Protein AF-A0A2D9REY6-F1 (afdb_monomer_lite)

pLDDT: mean 72.28, std 15.49, range [33.72, 91.75]

Secondary structure (DSSP, 8-state):
------------------------PPPHHHHHHHHHHHHT-HHHHHHHHHTT--PPPPHHHHHHHHHHHHHSHHHHHHHHHHHHHHHHHHHHHHHHHHHHHHHHHHHHHHHHHHHHHTT-HHHHHHHHHHHHHHTT--

Sequence (138 aa):
MEVHVKKFFLLGSISMLLCGAASATCSQQDATQMMQKILASPQYSDVVSQAGQVDGPTAERTAAKSGLRRFGGALGGIGADVMQNKDNNDMNRQAQESVTDVKRVTIRMNDAGSALGRSDYETACLLYRQVMTDLDIK

Radius of gyration: 28.96 Å; chains: 1; bounding box: 89×61×55 Å

Foldseek 3Di:
DDDDDDDDDDDDPDPPPPPDVPPPDFALVNLVVLLVLLVPDVLNVVLLVLLPDFDADDPVLVVQLVCLVVPVPPVSPVVSVVSVVVRVVSSVVSNVVSCVLSVLLVVLSVVLVVCSVVRVRVSNNVSSVVSCVSSVPD

Structure (mmCIF, N/CA/C/O backbone):
data_AF-A0A2D9REY6-F1
#
_entry.id   AF-A0A2D9REY6-F1
#
loop_
_atom_site.group_PDB
_atom_site.id
_atom_site.type_symbol
_atom_site.label_atom_id
_atom_site.label_alt_id
_atom_site.label_comp_id
_atom_site.label_asym_id
_atom_site.label_entity_id
_atom_site.label_seq_id
_atom_site.pdbx_PDB_ins_code
_atom_site.Cartn_x
_atom_site.Cartn_y
_atom_site.Cartn_z
_atom_site.occupancy
_atom_site.B_iso_or_equiv
_atom_site.auth_seq_id
_atom_site.auth_comp_id
_atom_site.auth_asym_id
_atom_site.auth_atom_id
_atom_site.pdbx_PDB_model_num
ATOM 1 N N . MET A 1 1 ? 53.107 46.826 -16.861 1.00 37.56 1 MET A N 1
ATOM 2 C CA . MET A 1 1 ? 52.518 46.823 -15.503 1.00 37.56 1 MET A CA 1
ATOM 3 C C . MET A 1 1 ? 51.223 47.605 -15.594 1.00 37.56 1 MET A C 1
ATOM 5 O O . MET A 1 1 ? 51.242 48.825 -15.520 1.00 37.56 1 MET A O 1
ATOM 9 N N . GLU A 1 2 ? 50.136 46.906 -15.911 1.00 33.72 2 GLU A N 1
ATOM 10 C CA . GLU A 1 2 ? 48.872 47.509 -16.337 1.00 33.72 2 GLU A CA 1
ATOM 11 C C . GLU A 1 2 ? 47.783 47.322 -15.275 1.00 33.72 2 GLU A C 1
ATOM 13 O O . GLU A 1 2 ? 47.375 46.216 -14.939 1.00 33.72 2 GLU A O 1
ATOM 18 N N . VAL A 1 3 ? 47.423 48.469 -14.704 1.00 38.91 3 VAL A N 1
ATOM 19 C CA . VAL A 1 3 ? 46.106 48.968 -14.288 1.00 38.91 3 VAL A CA 1
ATOM 20 C C . VAL A 1 3 ? 44.941 47.962 -14.233 1.00 38.91 3 VAL A C 1
ATOM 22 O O . VAL A 1 3 ? 44.477 47.435 -15.239 1.00 38.91 3 VAL A O 1
ATOM 25 N N . HIS A 1 4 ? 44.377 47.830 -13.027 1.00 39.72 4 HIS A N 1
ATOM 26 C CA . HIS A 1 4 ? 43.079 47.220 -12.731 1.00 39.72 4 HIS A CA 1
ATOM 27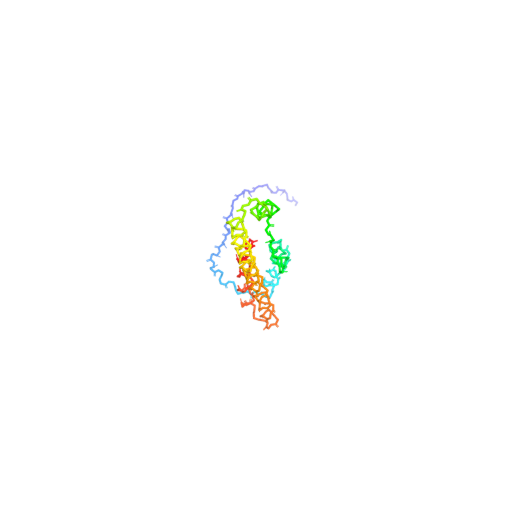 C C . HIS A 1 4 ? 41.942 47.790 -13.601 1.00 39.72 4 HIS A C 1
ATOM 29 O O . HIS A 1 4 ? 41.611 48.974 -13.507 1.00 39.72 4 HIS A O 1
ATOM 35 N N . VAL A 1 5 ? 41.276 46.925 -14.371 1.00 41.31 5 VAL A N 1
ATOM 36 C CA . VAL A 1 5 ? 40.050 47.254 -15.114 1.00 41.31 5 VAL A CA 1
ATOM 37 C C . VAL A 1 5 ? 38.817 47.083 -14.226 1.00 41.31 5 VAL A C 1
ATOM 39 O O . VAL A 1 5 ? 38.635 46.093 -13.519 1.00 41.31 5 VAL A O 1
ATOM 42 N N . LYS A 1 6 ? 37.963 48.103 -14.273 1.00 42.25 6 LYS A N 1
ATOM 43 C CA . LYS A 1 6 ? 36.772 48.329 -13.459 1.00 42.25 6 LYS A CA 1
ATOM 44 C C . LYS A 1 6 ? 35.519 48.104 -14.323 1.00 42.25 6 LYS A C 1
ATOM 46 O O . LYS A 1 6 ? 35.383 48.773 -15.335 1.00 42.25 6 LYS A O 1
ATOM 51 N N . LYS A 1 7 ? 34.604 47.249 -13.833 1.00 48.97 7 LYS A N 1
ATOM 52 C CA . LYS A 1 7 ? 33.133 47.186 -14.064 1.00 48.97 7 LYS A CA 1
ATOM 53 C C . LYS A 1 7 ? 32.581 47.011 -15.496 1.00 48.97 7 LYS A C 1
ATOM 55 O O . LYS A 1 7 ? 32.665 47.941 -16.275 1.00 48.97 7 LYS A O 1
ATOM 60 N N . PHE A 1 8 ? 31.794 45.948 -15.718 1.00 42.38 8 PHE A N 1
ATOM 61 C CA . PHE A 1 8 ? 30.574 45.915 -16.563 1.00 42.38 8 PHE A CA 1
ATOM 62 C C . PHE A 1 8 ? 29.703 44.727 -16.081 1.00 42.38 8 PHE A C 1
ATOM 64 O O . PHE A 1 8 ? 30.177 43.602 -16.058 1.00 42.38 8 PHE A O 1
ATOM 71 N N . PHE A 1 9 ? 28.642 44.975 -15.305 1.00 39.03 9 PHE A N 1
ATOM 72 C CA . PHE A 1 9 ? 27.220 45.075 -15.694 1.00 39.03 9 PHE A CA 1
ATOM 73 C C . PHE A 1 9 ? 26.492 43.721 -15.865 1.00 39.03 9 PHE A C 1
ATOM 75 O O . PHE A 1 9 ? 26.909 42.851 -16.617 1.00 39.03 9 PHE A O 1
ATOM 82 N N . LEU A 1 10 ? 25.404 43.590 -15.097 1.00 47.34 10 LEU A N 1
ATOM 83 C CA . LEU A 1 10 ? 24.437 42.490 -15.023 1.00 47.34 10 LEU A CA 1
ATOM 84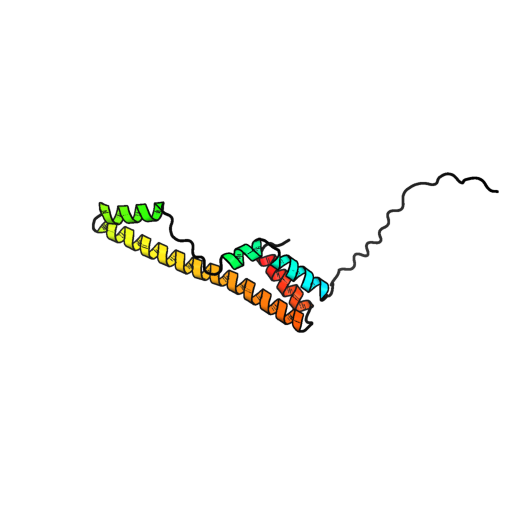 C C . LEU A 1 10 ? 23.666 42.249 -16.336 1.00 47.34 10 LEU A C 1
ATOM 86 O O . LEU A 1 10 ? 23.534 43.159 -17.147 1.00 47.34 10 LEU A O 1
ATOM 90 N N . LEU A 1 11 ? 23.009 41.080 -16.363 1.00 44.94 11 LEU A N 1
ATOM 91 C CA . LEU A 1 11 ? 21.887 40.620 -17.202 1.00 44.94 11 LEU A CA 1
ATOM 92 C C . LEU A 1 11 ? 22.246 39.783 -18.432 1.00 44.94 11 LEU A C 1
ATOM 94 O O . LEU A 1 11 ? 22.749 40.268 -19.437 1.00 44.94 11 LEU A O 1
ATOM 98 N N . GLY A 1 12 ? 21.860 38.509 -18.356 1.00 42.59 12 GLY A N 1
ATOM 99 C CA . GLY A 1 12 ? 21.878 37.587 -19.485 1.00 42.59 12 GLY A CA 1
ATOM 100 C C . GLY A 1 12 ? 21.282 36.223 -19.160 1.00 42.59 12 GLY A C 1
ATOM 101 O O . GLY A 1 12 ? 21.837 35.208 -19.561 1.00 42.59 12 GLY A O 1
ATOM 102 N N . SER A 1 13 ? 20.185 36.186 -18.397 1.00 54.12 13 SER A N 1
ATOM 103 C CA . SER A 1 13 ? 19.356 34.993 -18.220 1.00 54.12 13 SER A CA 1
ATOM 104 C C . SER A 1 13 ? 18.770 34.569 -19.563 1.00 54.12 13 SER A C 1
ATOM 106 O O . SER A 1 13 ? 17.723 35.069 -19.957 1.00 54.12 13 SER A O 1
ATOM 108 N N . ILE A 1 14 ? 19.418 33.640 -20.258 1.00 52.41 14 ILE A N 1
ATOM 109 C CA . ILE A 1 14 ? 18.762 32.814 -21.274 1.00 52.41 14 ILE A CA 1
ATOM 110 C C . ILE A 1 14 ? 19.221 31.379 -21.039 1.00 52.41 14 ILE A C 1
ATOM 112 O O . ILE A 1 14 ? 20.070 30.829 -21.736 1.00 52.41 14 ILE A O 1
ATOM 116 N N . SER A 1 15 ? 18.636 30.775 -20.003 1.00 44.97 15 SER A N 1
ATOM 117 C CA . SER A 1 15 ? 18.442 29.333 -19.965 1.00 44.97 15 SER A CA 1
ATOM 118 C C . SER A 1 15 ? 17.641 28.970 -21.209 1.00 44.97 15 SER A C 1
ATOM 120 O O . SER A 1 15 ? 16.425 29.156 -21.246 1.00 44.97 15 SER A O 1
ATOM 122 N N . MET A 1 16 ? 18.319 28.468 -22.238 1.00 45.41 16 MET A N 1
ATOM 123 C CA . MET A 1 16 ? 17.676 27.665 -23.270 1.00 45.41 16 MET A CA 1
ATOM 124 C C . MET A 1 16 ? 17.198 26.369 -22.605 1.00 45.41 16 MET A C 1
ATOM 126 O O . MET A 1 16 ? 17.834 25.324 -22.694 1.00 45.41 16 MET A O 1
ATOM 130 N N . LEU A 1 17 ? 16.072 26.456 -21.893 1.00 44.12 17 LEU A N 1
ATOM 131 C CA . LEU A 1 17 ? 15.202 25.323 -21.626 1.00 44.12 17 LEU A CA 1
ATOM 132 C C . LEU A 1 17 ? 14.648 24.902 -22.985 1.00 44.12 17 LEU A C 1
ATOM 134 O O . LEU A 1 17 ? 13.587 25.351 -23.417 1.00 44.12 17 LEU A O 1
ATOM 138 N N . LEU A 1 18 ? 15.412 24.060 -23.683 1.00 45.03 18 LEU A N 1
ATOM 139 C CA . LEU A 1 18 ? 14.836 23.175 -24.675 1.00 45.03 18 LEU A CA 1
ATOM 140 C C . LEU A 1 18 ? 13.776 22.359 -23.940 1.00 45.03 18 LEU A C 1
ATOM 142 O O . LEU A 1 18 ? 14.077 21.422 -23.203 1.00 45.03 18 LEU A O 1
ATOM 146 N N . CYS A 1 19 ? 12.527 22.770 -24.126 1.00 47.41 19 CYS A N 1
ATOM 147 C CA . CYS A 1 19 ? 11.336 22.012 -23.800 1.00 47.41 19 CYS A CA 1
ATOM 148 C C . CYS A 1 19 ? 11.270 20.829 -24.781 1.00 47.41 19 CYS A C 1
ATOM 150 O O . CYS A 1 19 ? 10.449 20.781 -25.691 1.00 47.41 19 CYS A O 1
ATOM 152 N N . GLY A 1 20 ? 12.223 19.906 -24.651 1.00 36.84 20 GLY A N 1
ATOM 153 C CA . GLY A 1 20 ? 12.084 18.563 -25.172 1.00 36.84 20 GLY A CA 1
ATOM 154 C C . GLY A 1 20 ? 11.105 17.860 -24.251 1.00 36.84 20 GLY A C 1
ATOM 155 O O . GLY A 1 20 ? 11.362 17.748 -23.054 1.00 36.84 20 GLY A O 1
ATOM 156 N N . ALA A 1 21 ? 9.967 17.435 -24.791 1.00 44.25 21 ALA A N 1
ATOM 157 C CA . ALA A 1 21 ? 9.105 16.483 -24.120 1.00 44.25 21 ALA A CA 1
ATOM 158 C C . ALA A 1 21 ? 9.972 15.276 -23.741 1.00 44.25 21 ALA A C 1
ATOM 160 O O . ALA A 1 21 ? 10.381 14.496 -24.599 1.00 44.25 21 ALA A O 1
ATOM 161 N N . ALA A 1 22 ? 10.331 15.186 -22.463 1.00 45.00 22 ALA A N 1
ATOM 162 C CA . ALA A 1 22 ? 11.101 14.087 -21.933 1.00 45.00 22 ALA A CA 1
ATOM 163 C C . ALA A 1 22 ? 10.193 12.856 -21.921 1.00 45.00 22 ALA A C 1
ATOM 165 O O . ALA A 1 22 ? 9.574 12.528 -20.912 1.00 45.00 22 ALA A O 1
ATOM 166 N N . SER A 1 23 ? 10.134 12.131 -23.034 1.00 48.41 23 SER A N 1
ATOM 167 C CA . SER A 1 23 ? 9.991 10.679 -22.975 1.00 48.41 23 SER A CA 1
ATOM 168 C C . SER A 1 23 ? 11.299 10.139 -22.393 1.00 48.41 23 SER A C 1
ATOM 170 O O . SER A 1 23 ? 12.153 9.625 -23.110 1.00 48.41 23 SER A O 1
ATOM 172 N N . ALA A 1 24 ? 11.505 10.411 -21.100 1.00 55.41 24 ALA A N 1
ATOM 173 C CA . ALA A 1 24 ? 12.658 9.974 -20.340 1.00 55.41 24 ALA A CA 1
ATOM 174 C C . ALA A 1 24 ? 12.565 8.458 -20.239 1.00 55.41 24 ALA A C 1
ATOM 176 O O . ALA A 1 24 ? 11.729 7.934 -19.501 1.00 55.41 24 ALA A O 1
ATOM 177 N N . THR A 1 25 ? 13.391 7.781 -21.031 1.00 74.44 25 THR A N 1
ATOM 178 C CA . THR A 1 25 ? 13.606 6.348 -20.901 1.00 74.44 25 THR A CA 1
ATOM 179 C C . THR A 1 25 ? 14.051 6.067 -19.476 1.00 74.44 25 THR A C 1
ATOM 181 O O . THR A 1 25 ? 15.033 6.664 -19.023 1.00 74.44 25 THR A O 1
ATOM 184 N N . CYS A 1 26 ? 13.327 5.221 -18.754 1.00 84.25 26 CYS A N 1
ATOM 185 C CA . CYS A 1 26 ? 13.627 4.986 -17.355 1.00 84.25 26 CYS A CA 1
ATOM 186 C C . CYS A 1 26 ? 14.924 4.192 -17.205 1.00 84.25 26 CYS A C 1
ATOM 188 O O . CYS A 1 26 ? 15.078 3.123 -17.794 1.00 84.25 26 CYS A O 1
ATOM 190 N N . SER A 1 27 ? 15.867 4.708 -16.418 1.00 88.25 27 SER A N 1
ATOM 191 C CA . SER A 1 27 ? 17.134 4.027 -16.158 1.00 88.25 27 SER A CA 1
ATOM 192 C C . SER A 1 27 ? 17.046 3.098 -14.942 1.00 88.25 27 SER A C 1
ATOM 194 O O . SER A 1 27 ? 16.149 3.203 -14.101 1.00 88.25 27 SER A O 1
ATOM 196 N N . GLN A 1 28 ? 18.035 2.210 -14.791 1.00 86.62 28 GLN A N 1
ATOM 197 C CA . GLN A 1 28 ? 18.193 1.392 -13.582 1.00 86.62 28 GLN A CA 1
ATOM 198 C C . GLN A 1 28 ? 18.262 2.249 -12.311 1.00 86.62 28 GLN A C 1
ATOM 200 O O . GLN A 1 28 ? 17.721 1.868 -11.268 1.00 86.62 28 GLN A O 1
ATOM 205 N N . GLN A 1 29 ? 18.936 3.399 -12.392 1.00 88.38 29 GLN A N 1
ATOM 206 C CA . GLN A 1 29 ? 19.084 4.310 -11.267 1.00 88.38 29 GLN A CA 1
ATOM 207 C C . GLN A 1 29 ? 17.733 4.913 -10.875 1.00 88.38 29 GLN A C 1
ATOM 209 O O . GLN A 1 29 ? 17.412 4.930 -9.689 1.00 88.38 29 GLN A O 1
ATOM 214 N N . ASP A 1 30 ? 16.915 5.315 -11.849 1.00 88.44 30 ASP A N 1
ATOM 215 C CA . ASP A 1 30 ? 15.578 5.865 -11.601 1.00 88.44 30 ASP A CA 1
ATOM 216 C C . ASP A 1 30 ? 14.665 4.833 -10.928 1.00 88.44 30 ASP A C 1
ATOM 218 O O . ASP A 1 30 ? 14.055 5.117 -9.897 1.00 88.44 30 ASP A O 1
ATOM 222 N N . ALA A 1 31 ? 14.630 3.602 -11.452 1.00 84.81 31 ALA A N 1
ATOM 223 C CA . ALA A 1 31 ? 13.847 2.510 -10.872 1.00 84.81 31 ALA A CA 1
ATOM 224 C C . ALA A 1 31 ? 14.285 2.193 -9.432 1.00 84.81 31 ALA A C 1
ATOM 226 O O . ALA A 1 31 ? 13.454 2.001 -8.544 1.00 84.81 31 ALA A O 1
ATOM 227 N N . THR A 1 32 ? 15.597 2.177 -9.183 1.00 86.44 32 THR A N 1
ATOM 228 C CA . THR A 1 32 ? 16.157 1.908 -7.851 1.00 86.44 32 THR A CA 1
ATOM 229 C C . THR A 1 32 ? 15.839 3.038 -6.873 1.00 86.44 32 THR A C 1
ATOM 231 O O . THR A 1 32 ? 15.502 2.771 -5.720 1.00 86.44 32 THR A O 1
ATOM 234 N N . GLN A 1 33 ? 15.895 4.295 -7.318 1.00 91.06 33 GLN A N 1
ATOM 235 C CA . GLN A 1 33 ? 15.516 5.443 -6.495 1.00 91.06 33 GLN A CA 1
ATOM 236 C C . GLN A 1 33 ? 14.025 5.422 -6.143 1.00 91.06 33 GLN A C 1
ATOM 238 O O . GLN A 1 33 ? 13.677 5.656 -4.986 1.00 91.06 33 GLN A O 1
ATOM 243 N N . MET A 1 34 ? 13.143 5.088 -7.093 1.00 88.81 34 MET A N 1
ATOM 244 C CA . MET A 1 34 ? 11.709 4.935 -6.815 1.00 88.81 34 MET A CA 1
ATOM 245 C C . MET A 1 34 ? 11.449 3.800 -5.820 1.00 88.81 34 MET A C 1
ATOM 247 O O . MET A 1 34 ? 10.712 3.996 -4.856 1.00 88.81 34 MET A O 1
ATOM 251 N N . MET A 1 35 ? 12.109 2.651 -5.990 1.00 87.19 35 MET A N 1
ATOM 252 C CA . MET A 1 35 ? 12.035 1.539 -5.039 1.00 87.19 35 MET A CA 1
ATOM 253 C C . MET A 1 35 ? 12.444 1.978 -3.628 1.00 87.19 35 MET A C 1
ATOM 255 O O . MET A 1 35 ? 11.700 1.760 -2.676 1.00 87.19 35 MET A O 1
ATOM 259 N N . GLN A 1 36 ? 13.603 2.628 -3.484 1.00 89.19 36 GLN A N 1
ATOM 260 C CA . GLN A 1 36 ? 14.085 3.111 -2.186 1.00 89.19 36 GLN A CA 1
ATOM 261 C C . GLN A 1 36 ? 13.123 4.121 -1.560 1.00 89.19 36 GLN A C 1
ATOM 263 O O . GLN A 1 36 ? 12.863 4.058 -0.361 1.00 89.19 36 GLN A O 1
ATOM 268 N N . LYS A 1 37 ? 12.555 5.016 -2.370 1.00 90.62 37 LYS A N 1
ATOM 269 C CA . LYS A 1 37 ? 11.574 6.004 -1.923 1.00 90.62 37 LYS A CA 1
ATOM 270 C C . LYS A 1 37 ? 10.292 5.354 -1.405 1.00 90.62 37 LYS A C 1
ATOM 272 O O . LYS A 1 37 ? 9.794 5.772 -0.366 1.00 90.62 37 LYS A O 1
ATOM 277 N N . ILE A 1 38 ? 9.790 4.319 -2.084 1.00 86.31 38 ILE A N 1
ATOM 278 C CA . ILE A 1 38 ? 8.626 3.550 -1.623 1.00 86.31 38 ILE A CA 1
ATOM 279 C C . ILE A 1 38 ? 8.947 2.849 -0.303 1.00 86.31 38 ILE A C 1
ATOM 281 O O . ILE A 1 38 ? 8.211 3.014 0.665 1.00 86.31 38 ILE A O 1
ATOM 285 N N . LEU A 1 39 ? 10.067 2.124 -0.234 1.00 87.25 39 LEU A N 1
ATOM 286 C CA . LEU A 1 39 ? 10.459 1.365 0.959 1.00 87.25 39 LEU A CA 1
ATOM 287 C C . LEU A 1 39 ? 10.721 2.255 2.182 1.00 87.25 39 LEU A C 1
ATOM 289 O O . LEU A 1 39 ? 10.487 1.823 3.306 1.00 87.25 39 LEU A O 1
ATOM 293 N N . ALA A 1 40 ? 11.196 3.484 1.973 1.00 88.94 40 ALA A N 1
ATOM 294 C CA . ALA A 1 40 ? 11.420 4.461 3.035 1.00 88.94 40 ALA A CA 1
ATOM 295 C C . ALA A 1 40 ? 10.157 5.256 3.420 1.00 88.94 40 ALA A C 1
ATOM 297 O O . ALA A 1 40 ? 10.210 6.065 4.348 1.00 88.94 40 ALA A O 1
ATOM 298 N N . SER A 1 41 ? 9.040 5.080 2.706 1.00 89.38 41 SER A N 1
ATOM 299 C CA . SER A 1 41 ? 7.827 5.862 2.939 1.00 89.38 41 SER A CA 1
ATOM 300 C C . SER A 1 41 ? 7.014 5.330 4.131 1.00 89.38 41 SER A C 1
ATOM 302 O O . SER A 1 41 ? 6.862 4.112 4.282 1.00 89.38 41 SER A O 1
ATOM 304 N N . PRO A 1 42 ? 6.439 6.217 4.966 1.00 85.81 42 PRO A N 1
ATOM 305 C CA . PRO A 1 42 ? 5.539 5.798 6.037 1.00 85.81 42 PRO A CA 1
ATOM 306 C C . PRO A 1 42 ? 4.281 5.112 5.488 1.00 85.81 42 PRO A C 1
ATOM 308 O O . PRO A 1 42 ? 3.833 4.133 6.066 1.00 85.81 42 PRO A O 1
ATOM 311 N N . GLN A 1 43 ? 3.778 5.531 4.322 1.00 86.75 43 GLN A N 1
ATOM 312 C CA . GLN A 1 43 ? 2.591 4.942 3.694 1.00 86.75 43 GLN A CA 1
ATOM 313 C C . GLN A 1 43 ? 2.796 3.466 3.336 1.00 86.75 43 GLN A C 1
ATOM 315 O O . GLN A 1 43 ? 1.910 2.640 3.548 1.00 86.75 43 GLN A O 1
ATOM 320 N N . TYR A 1 44 ? 3.979 3.111 2.826 1.00 83.12 44 TYR A N 1
ATOM 321 C CA . TYR A 1 44 ? 4.320 1.714 2.570 1.00 83.12 44 TYR A CA 1
ATOM 322 C C . TYR A 1 44 ? 4.411 0.908 3.872 1.00 83.12 44 TYR A C 1
ATOM 32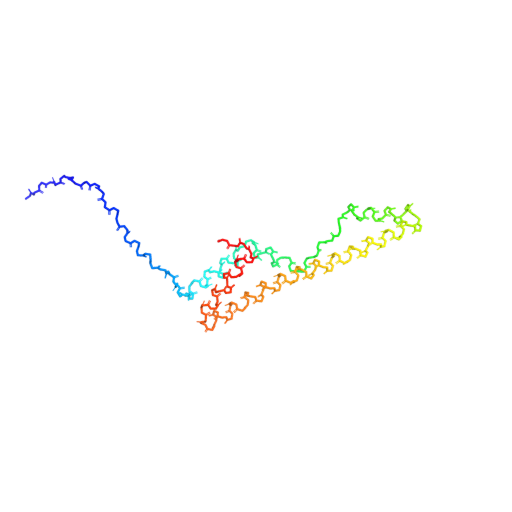4 O O . TYR A 1 44 ? 3.903 -0.212 3.936 1.00 83.12 44 TYR A O 1
ATOM 332 N N . SER A 1 45 ? 5.004 1.485 4.924 1.00 82.31 45 SER A N 1
ATOM 333 C CA . SER A 1 45 ? 5.056 0.862 6.252 1.00 82.31 45 SER A CA 1
ATOM 334 C C . SER A 1 45 ? 3.659 0.628 6.830 1.00 82.31 45 SER A C 1
ATOM 336 O O . SER A 1 45 ? 3.400 -0.450 7.357 1.00 82.31 45 SER A O 1
ATOM 338 N N . ASP A 1 46 ? 2.751 1.594 6.699 1.00 81.12 46 ASP A N 1
ATOM 339 C CA . ASP A 1 46 ? 1.382 1.496 7.203 1.00 81.12 46 ASP A CA 1
ATOM 340 C C . ASP A 1 46 ? 0.628 0.360 6.509 1.00 81.12 46 ASP A C 1
ATOM 342 O O . ASP A 1 46 ? 0.077 -0.508 7.185 1.00 81.12 46 ASP A O 1
ATOM 3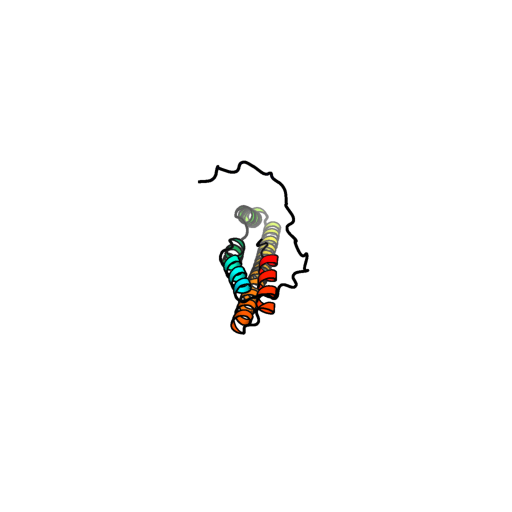46 N N . VAL A 1 47 ? 0.687 0.288 5.176 1.00 78.81 47 VAL A N 1
ATOM 347 C CA . VAL A 1 47 ? 0.044 -0.789 4.406 1.00 78.81 47 VAL A CA 1
ATOM 348 C C . VAL A 1 47 ? 0.625 -2.153 4.774 1.00 78.81 47 VAL A C 1
ATOM 350 O O . VAL A 1 47 ? -0.122 -3.082 5.069 1.00 78.81 47 VAL A O 1
ATOM 353 N N . VAL A 1 48 ? 1.950 -2.294 4.840 1.00 73.06 48 VAL A N 1
ATOM 354 C CA . VAL A 1 48 ? 2.568 -3.572 5.233 1.00 73.06 48 VAL A CA 1
ATOM 355 C C . VAL A 1 48 ? 2.251 -3.931 6.692 1.00 73.06 48 VAL A C 1
ATOM 357 O O . VAL A 1 48 ? 2.078 -5.107 6.998 1.00 73.06 48 VAL A O 1
ATOM 360 N N . SER A 1 49 ? 2.110 -2.952 7.591 1.00 70.44 49 SER A N 1
ATOM 361 C CA . SER A 1 49 ? 1.739 -3.191 8.996 1.00 70.44 49 SER A CA 1
ATOM 362 C C . SER A 1 49 ? 0.272 -3.595 9.183 1.00 70.44 49 SER A C 1
ATOM 364 O O . SER A 1 49 ? -0.054 -4.307 10.135 1.00 70.44 49 SER A O 1
ATOM 366 N N . GLN A 1 50 ? -0.601 -3.186 8.257 1.00 65.50 50 GLN A N 1
ATOM 367 C CA . GLN A 1 50 ? -2.009 -3.584 8.201 1.00 65.50 50 GLN A CA 1
ATOM 368 C C . GLN A 1 50 ? -2.199 -5.005 7.659 1.00 65.50 50 GLN A C 1
ATOM 370 O O . GLN A 1 50 ? -3.295 -5.558 7.778 1.00 65.50 50 GLN A O 1
ATOM 375 N N . ALA A 1 51 ? -1.147 -5.633 7.118 1.00 62.22 51 ALA A N 1
ATOM 376 C CA . ALA A 1 51 ? -1.173 -7.027 6.699 1.00 62.22 51 ALA A CA 1
ATOM 377 C C . ALA A 1 51 ? -1.570 -7.937 7.878 1.00 62.22 51 ALA A C 1
ATOM 379 O O . ALA A 1 51 ? -0.764 -8.252 8.751 1.00 62.22 51 ALA A O 1
ATOM 380 N N . GLY A 1 52 ? -2.835 -8.363 7.898 1.00 52.50 52 GLY A N 1
ATOM 381 C CA . GLY A 1 52 ? -3.388 -9.235 8.937 1.00 52.50 52 GLY A CA 1
ATOM 382 C C . GLY A 1 52 ? -3.999 -8.526 10.151 1.00 52.50 52 GLY A C 1
ATOM 383 O O . GLY A 1 52 ? -4.418 -9.220 11.076 1.00 52.50 52 GLY A O 1
ATOM 384 N N . GLN A 1 53 ? -4.100 -7.192 10.162 1.00 54.34 53 GLN A N 1
ATOM 385 C CA . GLN A 1 53 ? -4.834 -6.469 11.206 1.00 54.34 53 GLN A CA 1
ATOM 386 C C . GLN A 1 53 ? -6.287 -6.240 10.778 1.00 54.34 53 GLN A C 1
ATOM 388 O O . GLN A 1 53 ? -6.561 -5.659 9.730 1.00 54.34 53 GLN A O 1
ATOM 393 N N . VAL A 1 54 ? -7.217 -6.738 11.593 1.00 57.62 54 VAL A N 1
ATOM 394 C CA . VAL A 1 54 ? -8.656 -6.488 11.471 1.00 57.62 54 VAL A CA 1
ATOM 395 C C . VAL A 1 54 ? -9.060 -5.682 12.694 1.00 57.62 54 VAL A C 1
ATOM 397 O O . VAL A 1 54 ? -8.922 -6.172 13.818 1.00 57.62 54 VAL A O 1
ATOM 400 N N . ASP A 1 55 ? -9.544 -4.459 12.489 1.00 58.50 55 ASP A N 1
ATOM 401 C CA . ASP A 1 55 ? -10.038 -3.636 13.588 1.00 58.50 55 ASP A CA 1
ATOM 402 C C . ASP A 1 55 ? -11.321 -4.255 14.157 1.00 58.50 55 ASP A C 1
ATOM 404 O O . ASP A 1 55 ? -12.348 -4.394 13.487 1.00 58.50 55 ASP A O 1
ATOM 408 N N . GLY A 1 56 ? -11.249 -4.675 15.420 1.00 57.34 56 GLY A N 1
ATOM 409 C CA . GLY A 1 56 ? -12.390 -5.230 16.137 1.00 57.34 56 GLY A CA 1
ATOM 410 C C . GLY A 1 56 ? -13.440 -4.166 16.498 1.00 57.34 56 GLY A C 1
ATOM 411 O O . GLY A 1 56 ? -13.156 -2.967 16.512 1.00 57.34 56 GLY A O 1
ATOM 412 N N . PRO A 1 57 ? -14.674 -4.579 16.841 1.00 59.38 57 PRO A N 1
ATOM 413 C CA . PRO A 1 57 ? -15.712 -3.655 17.292 1.00 59.38 57 PRO A CA 1
ATOM 414 C C . PRO A 1 57 ? -15.307 -2.912 18.579 1.00 59.38 57 PRO A C 1
ATOM 416 O O . PRO A 1 57 ? -14.701 -3.487 19.483 1.00 59.38 57 PRO A O 1
ATOM 419 N N . THR A 1 58 ? -15.695 -1.635 18.692 1.00 74.19 58 THR A N 1
ATOM 420 C CA . THR A 1 58 ? -15.348 -0.776 19.840 1.00 74.19 58 THR A CA 1
ATOM 421 C C . THR A 1 58 ? -15.932 -1.283 21.168 1.00 74.19 58 THR A C 1
ATOM 423 O O . THR A 1 58 ? -16.943 -1.999 21.210 1.00 74.19 58 THR A O 1
ATOM 426 N N . ALA A 1 59 ? -15.323 -0.874 22.288 1.00 70.25 59 ALA A N 1
ATOM 427 C CA . ALA A 1 59 ? -15.776 -1.241 23.634 1.00 70.25 59 ALA A CA 1
ATOM 428 C C . ALA A 1 59 ? -17.224 -0.789 23.915 1.00 70.25 59 ALA A C 1
ATOM 430 O O . ALA A 1 59 ? -18.002 -1.531 24.513 1.00 70.25 59 ALA A O 1
ATOM 431 N N . GLU A 1 60 ? -17.620 0.384 23.418 1.00 71.88 60 GLU A N 1
ATOM 432 C CA . GLU A 1 60 ? -18.979 0.931 23.558 1.00 71.88 60 GLU A CA 1
ATOM 433 C C . GLU A 1 60 ? -20.016 0.099 22.792 1.00 71.88 60 GLU A C 1
ATOM 435 O O . GLU A 1 60 ? -21.075 -0.231 23.328 1.00 71.88 60 GLU A O 1
ATOM 440 N N . ARG A 1 61 ? -19.689 -0.326 21.563 1.00 74.00 61 ARG A N 1
ATOM 441 C CA . ARG A 1 61 ? -20.543 -1.212 20.752 1.00 74.00 61 ARG A CA 1
ATOM 442 C C . ARG A 1 61 ? -20.682 -2.593 21.398 1.00 74.00 61 ARG A C 1
ATOM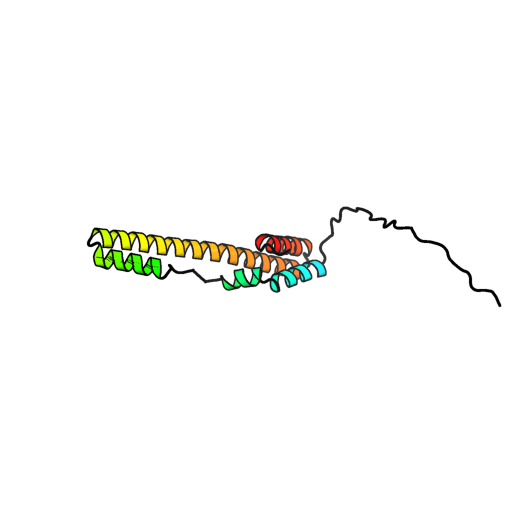 444 O O . ARG A 1 61 ? -21.769 -3.173 21.414 1.00 74.00 61 ARG A O 1
ATOM 451 N N . THR A 1 62 ? -19.606 -3.086 22.009 1.00 73.56 62 THR A N 1
ATOM 452 C CA . THR A 1 62 ? -19.604 -4.336 22.781 1.00 73.56 62 THR A CA 1
ATOM 453 C C . THR A 1 62 ? -20.475 -4.227 24.039 1.00 73.56 62 THR A C 1
ATOM 455 O O . THR A 1 62 ? -21.265 -5.132 24.326 1.00 73.56 62 THR A O 1
ATOM 458 N N . 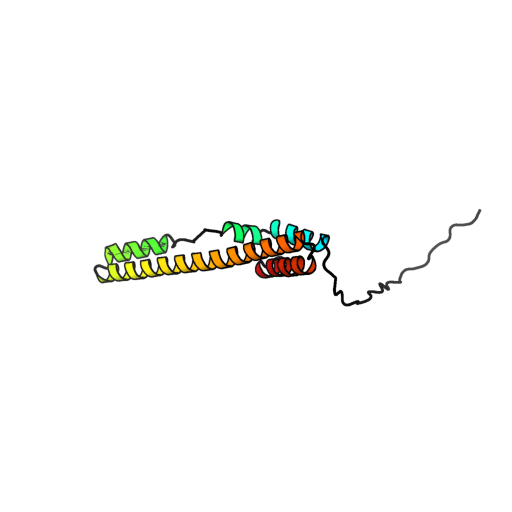ALA A 1 63 ? -20.406 -3.102 24.754 1.00 73.62 63 ALA A N 1
ATOM 459 C CA . ALA A 1 63 ? -21.237 -2.835 25.925 1.00 73.62 63 ALA A CA 1
ATOM 460 C C . ALA A 1 63 ? -22.730 -2.732 25.565 1.00 73.62 63 ALA A C 1
ATOM 462 O O . ALA A 1 63 ? -23.562 -3.338 26.240 1.00 73.62 63 ALA A O 1
ATOM 463 N N . ALA A 1 64 ? -23.074 -2.052 24.466 1.00 74.50 64 ALA A N 1
ATOM 464 C CA . ALA A 1 64 ? -24.450 -1.947 23.978 1.00 74.50 64 ALA A CA 1
ATOM 465 C C . ALA A 1 64 ? -25.044 -3.317 23.598 1.00 74.50 64 ALA A C 1
ATOM 467 O O . ALA A 1 64 ? -26.173 -3.637 23.976 1.00 74.50 64 ALA A O 1
ATOM 468 N N . LYS A 1 65 ? -24.264 -4.173 22.922 1.00 77.44 65 LYS A N 1
ATOM 469 C CA . LYS A 1 65 ? -24.654 -5.561 22.619 1.00 77.44 65 LYS A CA 1
ATOM 470 C C . LYS A 1 65 ? -24.901 -6.380 23.884 1.00 77.44 65 LYS A C 1
ATOM 472 O O . LYS A 1 65 ? -25.901 -7.093 23.975 1.00 77.44 65 LYS A O 1
ATOM 477 N N . SER A 1 66 ? -24.008 -6.260 24.865 1.00 72.62 66 SER A N 1
ATOM 478 C CA . SER A 1 66 ? -24.153 -6.920 26.165 1.00 72.62 66 SER A CA 1
ATOM 479 C C . SER A 1 66 ? -25.418 -6.449 26.893 1.00 72.62 66 SER A C 1
ATOM 481 O O . SER A 1 66 ? -26.194 -7.273 27.375 1.00 72.62 66 SER A O 1
ATOM 483 N N . GLY A 1 67 ? -25.691 -5.140 26.886 1.00 72.94 67 GLY A N 1
ATOM 484 C CA . GLY A 1 67 ? -26.912 -4.558 27.447 1.00 72.94 67 GLY A CA 1
ATOM 485 C C . GLY A 1 67 ? -28.185 -5.083 26.781 1.00 72.94 67 GLY A C 1
ATOM 486 O O . GLY A 1 67 ? -29.126 -5.464 27.475 1.00 72.94 67 GLY A O 1
ATOM 487 N N . LEU A 1 68 ? -28.195 -5.198 25.450 1.00 71.69 68 LEU A N 1
ATOM 488 C CA . LEU A 1 68 ? -29.332 -5.740 24.703 1.00 71.69 68 LEU A CA 1
ATOM 489 C C . LEU A 1 68 ? -29.600 -7.216 25.024 1.00 71.69 68 LEU A C 1
ATOM 491 O O . LEU A 1 68 ? -30.752 -7.567 25.281 1.00 71.69 68 LEU A O 1
ATOM 495 N N . ARG A 1 69 ? -28.560 -8.058 25.132 1.00 72.12 69 ARG A N 1
ATOM 496 C CA . ARG A 1 69 ? -28.721 -9.452 25.596 1.00 72.12 69 ARG A CA 1
ATOM 497 C C . ARG A 1 69 ? -29.262 -9.542 27.015 1.00 72.12 69 ARG A C 1
ATOM 499 O O . ARG A 1 69 ? -30.035 -10.444 27.318 1.00 72.12 69 ARG A O 1
ATOM 506 N N . ARG A 1 70 ? -28.815 -8.644 27.892 1.00 76.31 70 ARG A N 1
ATOM 507 C CA . ARG A 1 70 ? -29.070 -8.742 29.332 1.00 76.31 70 ARG A CA 1
ATOM 508 C C . ARG A 1 70 ? -30.422 -8.166 29.743 1.00 76.31 70 ARG A C 1
ATOM 510 O O . ARG A 1 70 ? -31.028 -8.692 30.669 1.00 76.31 70 ARG A O 1
ATOM 517 N N . PHE A 1 71 ? -30.898 -7.124 29.060 1.00 78.38 71 PHE A N 1
ATOM 518 C CA . PHE A 1 71 ? -32.101 -6.386 29.462 1.00 78.38 71 PHE A CA 1
ATOM 519 C C . PHE A 1 71 ? -33.251 -6.424 28.447 1.00 78.38 71 PHE A C 1
ATOM 521 O O . PHE A 1 71 ? -34.380 -6.124 28.819 1.00 78.38 71 PHE A O 1
ATOM 528 N N . GLY A 1 72 ? -33.020 -6.806 27.187 1.00 74.50 72 GLY A N 1
ATOM 529 C CA . GLY A 1 72 ? -34.058 -6.734 26.148 1.00 74.50 72 GLY A CA 1
ATOM 530 C C . GLY A 1 72 ? -34.916 -7.994 25.965 1.00 74.50 72 GLY A C 1
ATOM 531 O O . GLY A 1 72 ? -35.725 -8.046 25.037 1.00 74.50 72 GLY A O 1
ATOM 532 N N . GLY A 1 73 ? -34.749 -9.027 26.798 1.00 77.44 73 GLY A N 1
ATOM 533 C CA . GLY A 1 73 ? -35.486 -10.289 26.663 1.00 77.44 73 GLY A CA 1
ATOM 534 C C . GLY A 1 73 ? -35.294 -10.937 25.283 1.00 77.44 73 GLY A C 1
ATOM 535 O O . GLY A 1 73 ? -34.225 -10.830 24.683 1.00 77.44 73 GLY A O 1
ATOM 536 N N . ALA A 1 74 ? -36.332 -11.588 24.748 1.00 74.00 74 ALA A N 1
ATOM 537 C CA . ALA A 1 74 ? -36.255 -12.271 23.451 1.00 74.00 74 ALA A CA 1
ATOM 538 C C . ALA A 1 74 ? -35.887 -11.326 22.286 1.00 74.00 74 ALA A C 1
ATOM 540 O O . ALA A 1 74 ? -35.063 -11.677 21.445 1.00 74.00 74 ALA A O 1
ATOM 541 N N . LEU A 1 75 ? -36.434 -10.105 22.262 1.00 75.56 75 LEU A N 1
ATOM 542 C CA . LEU A 1 75 ? -36.132 -9.107 21.225 1.00 75.56 75 LEU A CA 1
ATOM 543 C C . LEU A 1 75 ? -34.715 -8.533 21.367 1.00 75.56 75 LEU A C 1
ATOM 545 O O . LEU A 1 75 ? -34.038 -8.294 20.369 1.00 75.56 75 LEU A O 1
ATOM 549 N N . GLY A 1 76 ? -34.239 -8.361 22.601 1.00 74.06 76 GLY A N 1
ATOM 550 C CA . GLY A 1 76 ? -32.867 -7.951 22.894 1.00 74.06 76 GLY A CA 1
ATOM 551 C C . GLY A 1 76 ? -31.825 -8.989 22.491 1.00 74.06 76 GLY A C 1
ATOM 552 O O . GLY A 1 76 ? -30.772 -8.623 21.968 1.00 74.06 76 GLY A O 1
ATOM 553 N N . GLY A 1 77 ? -32.139 -10.278 22.662 1.00 76.88 77 GLY A N 1
ATOM 554 C CA . GLY A 1 77 ? -31.328 -11.385 22.151 1.00 76.88 77 GLY A CA 1
ATOM 555 C C . GLY A 1 77 ? -31.170 -11.322 20.631 1.00 76.88 77 GLY A C 1
ATOM 556 O O . GLY A 1 77 ? -30.047 -11.301 20.135 1.00 76.88 77 GLY A O 1
ATOM 557 N N . ILE A 1 78 ? -32.283 -11.162 19.906 1.00 79.31 78 ILE A N 1
ATOM 558 C CA . ILE A 1 78 ? -32.284 -11.030 18.440 1.00 79.31 78 ILE A CA 1
ATOM 559 C C . ILE A 1 78 ? -31.493 -9.791 17.997 1.00 79.31 78 ILE A C 1
ATOM 561 O O . ILE A 1 78 ? -30.662 -9.876 17.096 1.00 79.31 78 ILE A O 1
ATOM 565 N N . GLY A 1 79 ? -31.701 -8.639 18.645 1.00 75.38 79 GLY A N 1
ATOM 566 C CA . GLY A 1 79 ? -30.968 -7.410 18.328 1.00 75.38 79 GLY A CA 1
ATOM 567 C C . GLY A 1 79 ? -29.457 -7.549 18.534 1.00 75.38 79 GLY A C 1
ATOM 568 O O . GLY A 1 79 ? -28.666 -7.091 17.708 1.00 75.38 79 GLY A O 1
ATOM 569 N N . ALA A 1 80 ? -29.038 -8.234 19.598 1.00 74.56 80 ALA A N 1
ATOM 570 C CA . ALA A 1 80 ? -27.632 -8.514 19.847 1.00 74.56 80 ALA A CA 1
ATOM 571 C C . ALA A 1 80 ? -27.018 -9.492 18.836 1.00 74.56 80 ALA A C 1
ATOM 573 O O . ALA A 1 80 ? -25.866 -9.299 18.441 1.00 74.56 80 ALA A O 1
ATOM 574 N N . ASP A 1 81 ? -27.777 -10.494 18.387 1.00 79.25 81 ASP A N 1
ATOM 575 C CA . ASP A 1 81 ? -27.336 -11.452 17.370 1.00 79.25 81 ASP A CA 1
ATOM 576 C C . ASP A 1 81 ? -27.222 -10.800 15.984 1.00 79.25 81 ASP A C 1
ATOM 578 O O . ASP A 1 81 ? -26.242 -11.025 15.273 1.00 79.25 81 ASP A O 1
ATOM 582 N N . VAL A 1 82 ? -28.148 -9.905 15.621 1.00 81.69 82 VAL A N 1
ATOM 583 C CA . VAL A 1 82 ? -28.049 -9.100 14.389 1.00 81.69 82 VAL A CA 1
ATOM 584 C C . VAL A 1 82 ? -26.802 -8.216 14.416 1.00 81.69 82 VAL A C 1
ATOM 586 O O . VAL A 1 82 ? -26.060 -8.170 13.434 1.00 81.69 82 VAL A O 1
ATOM 589 N N . MET A 1 83 ? -26.520 -7.554 15.543 1.00 79.50 83 MET A N 1
ATOM 590 C CA . MET A 1 83 ? -25.293 -6.766 15.691 1.00 79.50 83 MET A CA 1
ATOM 591 C C . MET A 1 83 ? -24.036 -7.640 15.657 1.00 79.50 83 MET A C 1
ATOM 593 O O . MET A 1 83 ? -23.043 -7.237 15.066 1.00 79.50 83 MET A O 1
ATOM 597 N N . GLN A 1 84 ? -24.064 -8.844 16.236 1.00 80.44 84 GLN A N 1
ATOM 598 C CA . GLN A 1 84 ? -22.946 -9.790 16.157 1.00 80.44 84 GLN A CA 1
ATOM 599 C C . GLN A 1 84 ? -22.673 -10.231 14.716 1.00 80.44 84 GLN A C 1
ATOM 601 O O . GLN A 1 84 ? -21.521 -10.234 14.291 1.00 80.44 84 GLN A O 1
ATOM 606 N N . ASN A 1 85 ? -23.717 -10.557 13.955 1.00 80.94 85 ASN A N 1
ATOM 607 C CA . ASN A 1 85 ? -23.581 -10.935 12.550 1.00 80.94 85 ASN A CA 1
ATOM 608 C C . ASN A 1 85 ? -23.075 -9.771 11.697 1.00 80.94 85 ASN A C 1
ATOM 610 O O . ASN A 1 85 ? -22.230 -9.970 10.827 1.00 80.94 85 ASN A O 1
ATOM 614 N N . LYS A 1 86 ? -23.547 -8.550 11.970 1.00 79.44 86 LYS A N 1
ATOM 615 C CA . LYS A 1 86 ? -23.047 -7.344 11.309 1.00 79.44 86 LYS A CA 1
ATOM 616 C C . LYS A 1 86 ? -21.563 -7.121 11.599 1.00 79.44 86 LYS A C 1
ATOM 618 O O . LYS A 1 86 ? -20.812 -6.922 10.656 1.00 79.44 86 LYS A O 1
ATOM 623 N N . ASP A 1 87 ? -21.140 -7.216 12.860 1.00 79.12 87 ASP A N 1
ATOM 624 C CA . ASP A 1 87 ? -19.729 -7.064 13.241 1.00 79.12 87 ASP A CA 1
ATOM 625 C C . ASP A 1 87 ? -18.848 -8.106 12.543 1.00 79.12 87 ASP A C 1
ATOM 627 O O . ASP A 1 87 ? -17.815 -7.762 11.982 1.00 79.12 87 ASP A O 1
ATOM 631 N N . ASN A 1 88 ? -19.280 -9.369 12.514 1.00 78.62 88 ASN A N 1
ATOM 632 C CA . ASN A 1 88 ? -18.545 -10.437 11.838 1.00 78.62 88 ASN A CA 1
ATOM 633 C C . ASN A 1 88 ? -18.429 -10.188 10.323 1.00 78.62 88 ASN A C 1
ATOM 635 O O . ASN A 1 88 ? -17.370 -10.411 9.742 1.00 78.62 88 ASN A O 1
ATOM 639 N N . ASN A 1 89 ? -19.496 -9.708 9.681 1.00 79.69 89 ASN A N 1
ATOM 640 C CA . ASN A 1 89 ? -19.478 -9.378 8.255 1.00 79.69 89 ASN A CA 1
ATOM 641 C C . ASN A 1 89 ? -18.604 -8.156 7.954 1.00 79.69 89 ASN A C 1
ATOM 643 O O . ASN A 1 89 ? -17.851 -8.179 6.983 1.00 79.69 89 ASN A O 1
ATOM 647 N N . ASP A 1 90 ? -18.677 -7.116 8.787 1.00 79.31 90 ASP A N 1
ATOM 648 C CA . ASP A 1 90 ? -17.857 -5.912 8.652 1.00 79.31 90 ASP A CA 1
ATOM 649 C C . ASP A 1 90 ? -16.367 -6.265 8.826 1.00 79.31 90 ASP A C 1
ATOM 651 O O . ASP A 1 90 ? -15.554 -5.877 7.990 1.00 79.31 90 ASP A O 1
ATOM 655 N N . MET A 1 91 ? -16.021 -7.083 9.829 1.00 70.81 91 MET A N 1
ATOM 656 C CA . MET A 1 91 ? -14.659 -7.596 10.034 1.00 70.81 91 MET A CA 1
ATOM 657 C C . MET A 1 91 ? -14.177 -8.448 8.856 1.00 70.81 91 MET A C 1
ATOM 659 O O . MET A 1 91 ? -13.057 -8.268 8.392 1.00 70.81 91 MET A O 1
ATOM 663 N N . ASN A 1 92 ? -15.013 -9.346 8.327 1.00 71.44 92 ASN A N 1
ATOM 664 C CA . ASN A 1 92 ? -14.658 -10.153 7.156 1.00 71.44 92 ASN A CA 1
ATOM 665 C C . ASN A 1 92 ? -14.434 -9.289 5.908 1.00 71.44 92 ASN A C 1
ATOM 667 O O . ASN A 1 92 ? -13.521 -9.560 5.130 1.00 71.44 92 ASN A O 1
ATOM 671 N N . ARG A 1 93 ? -15.243 -8.239 5.716 1.00 71.12 93 ARG A N 1
ATOM 672 C CA . ARG A 1 93 ? -15.085 -7.294 4.606 1.00 71.12 93 ARG A CA 1
ATOM 673 C C . ARG A 1 93 ? -13.803 -6.481 4.752 1.00 71.12 93 ARG A C 1
ATOM 675 O O . ARG A 1 93 ? -13.047 -6.393 3.796 1.00 71.12 93 ARG A O 1
ATOM 682 N N . GLN A 1 94 ? -13.524 -5.954 5.942 1.00 65.00 94 GLN A N 1
ATOM 683 C CA . GLN A 1 94 ? -12.284 -5.224 6.224 1.00 65.00 94 GLN A CA 1
ATOM 684 C C . GLN A 1 94 ? -11.052 -6.116 6.083 1.00 65.00 94 GLN A C 1
ATOM 686 O O . GLN A 1 94 ? -10.062 -5.694 5.498 1.00 65.00 94 GLN A O 1
ATOM 691 N N . ALA A 1 95 ? -11.125 -7.368 6.539 1.00 62.09 95 ALA A N 1
ATOM 692 C CA . ALA A 1 95 ? -10.071 -8.348 6.321 1.00 62.09 95 ALA A CA 1
ATOM 693 C C . ALA A 1 95 ? -9.833 -8.571 4.822 1.00 62.09 95 ALA A C 1
ATOM 695 O O . ALA A 1 95 ? -8.691 -8.588 4.384 1.00 62.09 95 ALA A O 1
ATOM 696 N N . GLN A 1 96 ? -10.890 -8.699 4.015 1.00 64.25 96 GLN A N 1
ATOM 697 C CA . GLN A 1 96 ? -10.759 -8.851 2.564 1.00 64.25 96 GLN A CA 1
ATOM 698 C C . GLN A 1 96 ? -10.239 -7.588 1.873 1.00 64.25 96 GLN A C 1
ATOM 700 O O . GLN A 1 96 ? -9.410 -7.706 0.976 1.00 64.25 96 GLN A O 1
ATOM 705 N N . GLU A 1 97 ? -10.692 -6.401 2.268 1.00 63.91 97 GLU A N 1
ATOM 706 C CA . GLU A 1 97 ? -10.248 -5.118 1.710 1.00 63.91 97 GLU A CA 1
ATOM 707 C C . GLU A 1 97 ? -8.777 -4.847 2.057 1.00 63.91 97 GLU A C 1
ATOM 709 O O . GLU A 1 97 ? -7.971 -4.651 1.148 1.00 63.91 97 GLU A O 1
ATOM 714 N N . SER A 1 98 ? -8.398 -4.988 3.332 1.00 58.88 98 SER A N 1
ATOM 715 C CA . SER A 1 98 ? -7.007 -4.900 3.798 1.00 58.88 98 SER A CA 1
ATOM 716 C C . SER A 1 98 ? -6.117 -5.931 3.095 1.00 58.88 98 SER A C 1
ATOM 718 O O . SER A 1 98 ? -5.088 -5.583 2.517 1.00 58.88 98 SER A O 1
ATOM 720 N N . VAL A 1 99 ? -6.549 -7.196 3.013 1.00 61.53 99 VAL A N 1
ATOM 721 C CA . VAL A 1 99 ? -5.818 -8.226 2.257 1.00 61.53 99 VAL A CA 1
ATOM 722 C C . VAL A 1 99 ? -5.713 -7.860 0.777 1.00 61.53 99 VAL A C 1
ATOM 724 O O . VAL A 1 99 ? -4.684 -8.141 0.173 1.00 61.53 99 VAL A O 1
ATOM 727 N N . THR A 1 100 ? -6.726 -7.236 0.174 1.00 68.69 100 THR A N 1
ATOM 728 C CA . THR A 1 100 ? -6.718 -6.878 -1.253 1.00 68.69 100 THR A CA 1
ATOM 729 C C . THR A 1 100 ? -5.732 -5.755 -1.551 1.00 68.69 100 THR A C 1
ATOM 731 O O . THR A 1 100 ? -4.984 -5.863 -2.524 1.00 68.69 100 THR A O 1
ATOM 734 N N . ASP A 1 101 ? -5.677 -4.714 -0.724 1.00 69.44 101 ASP A N 1
ATOM 735 C CA . ASP A 1 101 ? -4.782 -3.576 -0.948 1.00 69.44 101 ASP A CA 1
ATOM 736 C C . ASP A 1 101 ? -3.330 -3.912 -0.601 1.00 69.44 101 ASP A C 1
ATOM 738 O O . ASP A 1 101 ? -2.437 -3.661 -1.415 1.00 69.44 101 ASP A O 1
ATOM 742 N N . VAL A 1 102 ? -3.093 -4.622 0.507 1.00 74.19 102 VAL A N 1
ATOM 743 C CA . VAL A 1 102 ? -1.766 -5.162 0.836 1.00 74.19 102 VAL A CA 1
ATOM 744 C C . VAL A 1 102 ? -1.284 -6.103 -0.263 1.00 74.19 102 VAL A C 1
ATOM 746 O O . VAL A 1 102 ? -0.193 -5.923 -0.801 1.00 74.19 102 VAL A O 1
ATOM 749 N N . LYS A 1 103 ? -2.110 -7.074 -0.675 1.00 71.81 103 LYS A N 1
ATOM 750 C CA . LYS A 1 103 ? -1.754 -8.024 -1.738 1.00 71.81 103 LYS A CA 1
ATOM 751 C C . LYS A 1 103 ? -1.455 -7.312 -3.052 1.00 71.81 103 LYS A C 1
ATOM 753 O O . LYS A 1 103 ? -0.503 -7.686 -3.731 1.00 71.81 103 LYS A O 1
ATOM 758 N N . ARG A 1 104 ? -2.233 -6.290 -3.417 1.00 79.44 104 ARG A N 1
ATOM 759 C CA . ARG A 1 104 ? -2.012 -5.499 -4.634 1.00 79.44 104 ARG A CA 1
ATOM 760 C C . ARG A 1 104 ? -0.661 -4.789 -4.599 1.00 79.44 104 ARG A C 1
ATOM 762 O O . ARG A 1 104 ? 0.100 -4.916 -5.557 1.00 79.44 104 ARG A O 1
ATOM 769 N N . VAL A 1 105 ? -0.356 -4.087 -3.508 1.00 81.06 105 VAL A N 1
ATOM 770 C CA . VAL A 1 105 ? 0.911 -3.360 -3.336 1.00 81.06 105 VAL A CA 1
ATOM 771 C C . VAL A 1 105 ? 2.091 -4.333 -3.321 1.00 81.06 105 VAL A C 1
ATOM 773 O O . VAL A 1 105 ? 3.060 -4.125 -4.048 1.00 81.06 105 VAL A O 1
ATOM 776 N N . THR A 1 106 ? 1.998 -5.440 -2.579 1.00 78.50 106 THR A N 1
ATOM 777 C CA . THR A 1 106 ? 3.059 -6.458 -2.511 1.00 78.50 106 THR A CA 1
ATOM 778 C C . THR A 1 106 ? 3.314 -7.130 -3.861 1.00 78.50 106 THR A C 1
ATOM 780 O O . THR A 1 106 ? 4.472 -7.270 -4.250 1.00 78.50 106 THR A O 1
ATOM 783 N N . ILE A 1 107 ? 2.265 -7.518 -4.599 1.00 76.38 107 ILE A N 1
ATOM 784 C CA . ILE A 1 107 ? 2.414 -8.123 -5.934 1.00 76.38 107 ILE A CA 1
ATOM 785 C C . ILE A 1 107 ? 3.107 -7.143 -6.878 1.00 76.38 107 ILE A C 1
ATOM 787 O O . ILE A 1 107 ? 4.113 -7.499 -7.482 1.00 76.38 107 ILE A O 1
ATOM 791 N N . ARG A 1 108 ? 2.640 -5.890 -6.949 1.00 81.19 108 ARG A N 1
ATOM 792 C CA . ARG A 1 108 ? 3.238 -4.888 -7.843 1.00 81.19 108 ARG A CA 1
ATOM 793 C C . ARG A 1 108 ? 4.680 -4.557 -7.475 1.00 81.19 108 ARG A C 1
ATOM 795 O O . ARG A 1 108 ? 5.495 -4.385 -8.374 1.00 81.19 108 ARG A O 1
ATOM 802 N N . MET A 1 109 ? 5.016 -4.514 -6.185 1.00 83.94 109 MET A N 1
ATOM 803 C CA . MET A 1 109 ? 6.402 -4.355 -5.732 1.00 83.94 109 MET A CA 1
ATOM 804 C C . MET A 1 109 ? 7.285 -5.533 -6.158 1.00 83.94 109 MET A C 1
ATOM 806 O O . MET A 1 109 ? 8.402 -5.322 -6.629 1.00 83.94 109 MET A O 1
ATOM 810 N N . ASN A 1 110 ? 6.788 -6.766 -6.045 1.00 77.75 110 ASN A N 1
ATOM 811 C CA . ASN A 1 110 ? 7.520 -7.958 -6.473 1.00 77.75 110 ASN A CA 1
ATOM 812 C C . ASN A 1 110 ? 7.684 -8.026 -8.003 1.00 77.75 110 ASN A C 1
ATOM 814 O O . ASN A 1 110 ? 8.762 -8.357 -8.501 1.00 77.75 110 ASN A O 1
ATOM 818 N N . ASP A 1 111 ? 6.643 -7.659 -8.751 1.00 76.50 111 ASP A N 1
ATOM 819 C CA . ASP A 1 111 ? 6.670 -7.588 -10.213 1.00 76.50 111 ASP A CA 1
ATOM 820 C C . ASP A 1 111 ? 7.632 -6.489 -10.694 1.00 76.50 111 ASP A C 1
ATOM 822 O O . ASP A 1 111 ? 8.415 -6.714 -11.620 1.00 76.50 111 ASP A O 1
ATOM 826 N N . ALA A 1 112 ? 7.651 -5.332 -10.018 1.00 76.06 112 ALA A N 1
ATOM 827 C CA . ALA A 1 112 ? 8.590 -4.244 -10.287 1.00 76.06 112 ALA A CA 1
ATOM 828 C C . ALA A 1 112 ? 10.043 -4.659 -10.008 1.00 76.06 112 ALA A C 1
ATOM 830 O O . ALA A 1 112 ? 10.926 -4.415 -10.834 1.00 76.06 112 ALA A O 1
ATOM 831 N N . GLY A 1 113 ? 10.295 -5.345 -8.888 1.00 73.81 113 GLY A N 1
ATOM 832 C CA . GLY A 1 113 ? 11.607 -5.910 -8.563 1.00 73.81 113 GLY A CA 1
ATOM 833 C C . GLY A 1 113 ? 12.059 -6.971 -9.572 1.00 73.81 113 GLY A C 1
ATOM 834 O O . GLY A 1 113 ? 13.214 -6.980 -9.999 1.00 73.81 113 GLY A O 1
ATOM 835 N N . SER A 1 114 ? 11.135 -7.817 -10.028 1.00 77.56 114 SER A N 1
ATOM 836 C CA . SER A 1 114 ? 11.395 -8.841 -11.048 1.00 77.56 114 SER A CA 1
ATOM 837 C C . SER A 1 114 ? 11.661 -8.241 -12.433 1.00 77.56 114 SER A C 1
ATOM 839 O O . SER A 1 114 ? 12.472 -8.769 -13.194 1.00 77.56 114 SER A O 1
ATOM 841 N N . ALA A 1 115 ? 10.997 -7.139 -12.790 1.00 75.44 115 ALA A N 1
ATOM 842 C CA . ALA A 1 115 ? 11.295 -6.376 -14.002 1.00 75.44 115 ALA A CA 1
ATOM 843 C C . ALA A 1 115 ? 12.684 -5.720 -13.916 1.00 75.44 115 ALA A C 1
ATOM 845 O O . ALA A 1 115 ? 13.496 -5.886 -14.827 1.00 75.44 115 ALA A O 1
ATOM 846 N N . LEU A 1 116 ? 13.004 -5.094 -12.777 1.00 76.94 116 LEU A N 1
ATOM 847 C CA . LEU A 1 116 ? 14.315 -4.497 -12.509 1.00 76.94 116 LEU A CA 1
ATOM 848 C C . LEU A 1 116 ? 15.451 -5.528 -12.626 1.00 76.94 116 LEU A C 1
ATOM 850 O O . LEU A 1 116 ? 16.470 -5.249 -13.257 1.00 76.94 116 LEU A O 1
ATOM 854 N N . GLY A 1 117 ? 15.263 -6.733 -12.075 1.00 76.19 117 GLY A N 1
ATOM 855 C CA . GLY A 1 117 ? 16.238 -7.828 -12.154 1.00 76.19 117 GLY A CA 1
ATOM 856 C C . GLY A 1 117 ? 16.444 -8.396 -13.564 1.00 76.19 117 GLY A C 1
ATOM 857 O O . GLY A 1 117 ? 17.496 -8.965 -13.842 1.00 76.19 117 GLY A O 1
ATOM 858 N N . ARG A 1 118 ? 15.473 -8.213 -14.469 1.00 88.00 118 ARG A N 1
ATOM 859 C CA . ARG A 1 118 ? 15.562 -8.588 -15.893 1.00 88.00 118 ARG A CA 1
ATOM 860 C C . ARG A 1 118 ? 16.051 -7.445 -16.790 1.00 88.00 118 ARG A C 1
ATOM 862 O O . ARG A 1 118 ? 15.995 -7.579 -18.009 1.00 88.00 118 ARG A O 1
ATOM 869 N N . SER A 1 119 ? 16.496 -6.333 -16.203 1.00 88.81 119 SER A N 1
ATOM 870 C CA . SER A 1 119 ? 16.867 -5.104 -16.916 1.00 88.81 119 SER A CA 1
ATOM 871 C C . SER A 1 119 ? 15.725 -4.455 -17.713 1.00 88.81 119 SER A C 1
ATOM 873 O O . SER A 1 119 ? 15.972 -3.628 -18.588 1.00 88.81 119 SER A O 1
ATOM 875 N N . ASP A 1 120 ? 14.471 -4.785 -17.393 1.00 87.31 120 ASP A N 1
ATOM 876 C CA . ASP A 1 120 ? 13.286 -4.131 -17.951 1.00 87.31 120 ASP A CA 1
ATOM 877 C C . ASP A 1 120 ? 12.925 -2.908 -17.095 1.00 87.31 120 ASP A C 1
ATOM 879 O O . ASP A 1 120 ? 12.022 -2.923 -16.251 1.00 87.31 120 ASP A O 1
ATOM 883 N N . TYR A 1 121 ? 13.722 -1.852 -17.263 1.00 88.81 121 TYR A N 1
ATOM 884 C CA . TYR A 1 121 ? 13.646 -0.643 -16.444 1.00 88.81 121 TYR A CA 1
ATOM 885 C C . TYR A 1 121 ? 12.381 0.181 -16.713 1.00 88.81 121 TYR A C 1
ATOM 887 O O . TYR A 1 121 ? 11.852 0.801 -15.792 1.00 88.81 121 TYR A O 1
ATOM 895 N N . GLU A 1 122 ? 11.849 0.137 -17.937 1.00 88.62 122 GLU A N 1
ATOM 896 C CA . GLU A 1 122 ? 10.580 0.782 -18.293 1.00 88.62 122 GLU A CA 1
ATOM 897 C C . GLU A 1 122 ? 9.416 0.183 -17.506 1.00 88.62 122 GLU A C 1
ATOM 899 O O . GLU A 1 122 ? 8.682 0.903 -16.820 1.00 88.62 122 GLU A O 1
ATOM 904 N N . THR A 1 123 ? 9.288 -1.147 -17.532 1.00 87.12 123 THR A N 1
ATOM 905 C CA . THR A 1 123 ? 8.247 -1.846 -16.776 1.00 87.12 123 THR A CA 1
ATOM 906 C C . THR A 1 123 ? 8.438 -1.651 -15.274 1.00 87.12 123 THR A C 1
ATOM 908 O O . THR A 1 123 ? 7.467 -1.373 -14.568 1.00 87.12 123 THR A O 1
ATOM 911 N N . ALA A 1 124 ? 9.678 -1.723 -14.774 1.00 81.62 124 ALA A N 1
ATOM 912 C CA . ALA A 1 124 ? 9.967 -1.491 -13.360 1.00 81.62 124 ALA A CA 1
ATOM 913 C C . ALA A 1 124 ? 9.508 -0.095 -12.908 1.00 81.62 124 ALA A C 1
ATOM 915 O O . ALA A 1 124 ? 8.816 0.033 -11.899 1.00 81.62 124 ALA A O 1
ATOM 916 N N . CYS A 1 125 ? 9.828 0.952 -13.668 1.00 89.06 125 CYS A N 1
ATOM 917 C CA . CYS A 1 125 ? 9.430 2.314 -13.327 1.00 89.06 125 CYS A CA 1
ATOM 918 C C . CYS A 1 125 ? 7.933 2.564 -13.450 1.00 89.06 125 CYS A C 1
ATOM 920 O O . CYS A 1 125 ? 7.374 3.282 -12.623 1.00 89.06 125 CYS A O 1
ATOM 922 N N . LEU A 1 126 ? 7.267 1.983 -14.451 1.00 91.75 126 LEU A N 1
ATOM 923 C CA . LEU A 1 126 ? 5.810 2.047 -14.552 1.00 91.75 126 LEU A CA 1
ATOM 924 C C . LEU A 1 126 ? 5.150 1.445 -13.311 1.00 91.75 126 LEU A C 1
ATOM 926 O O . LEU A 1 126 ? 4.276 2.076 -12.716 1.00 91.75 126 LEU A O 1
ATOM 930 N N . LEU A 1 127 ? 5.603 0.264 -12.889 1.00 88.19 127 LEU A N 1
ATOM 931 C CA . LEU A 1 127 ? 5.065 -0.420 -11.717 1.00 88.19 127 LEU A CA 1
ATOM 932 C C . LEU A 1 127 ? 5.389 0.330 -10.417 1.00 88.19 127 LEU A C 1
ATOM 934 O O . LEU A 1 127 ? 4.492 0.523 -9.598 1.00 88.19 127 LEU A O 1
ATOM 938 N N . TYR A 1 128 ? 6.611 0.845 -10.244 1.00 89.50 128 TYR A N 1
ATOM 939 C CA . TYR A 1 128 ? 6.944 1.669 -9.077 1.00 89.50 128 TYR A CA 1
ATOM 940 C C . TYR A 1 128 ? 6.149 2.982 -9.035 1.00 89.50 128 TYR A C 1
ATOM 942 O O . TYR A 1 128 ? 5.651 3.342 -7.973 1.00 89.50 128 TYR A O 1
ATOM 950 N N . ARG A 1 129 ? 5.929 3.670 -10.166 1.00 91.31 129 ARG A N 1
ATOM 951 C CA . ARG A 1 129 ? 5.056 4.862 -10.210 1.00 91.31 129 ARG A CA 1
ATOM 952 C C . ARG A 1 129 ? 3.609 4.535 -9.859 1.00 91.31 129 ARG A C 1
ATOM 954 O O . ARG A 1 129 ? 2.956 5.333 -9.192 1.00 91.31 129 ARG A O 1
ATOM 961 N N . GLN A 1 130 ? 3.103 3.382 -10.294 1.00 89.06 130 GLN A N 1
ATOM 962 C CA . GLN A 1 130 ? 1.768 2.927 -9.907 1.00 89.06 130 GLN A CA 1
ATOM 963 C C . GLN A 1 130 ? 1.686 2.672 -8.403 1.00 89.06 130 GLN A C 1
ATOM 965 O O . GLN A 1 130 ? 0.734 3.120 -7.780 1.00 89.06 130 GLN A O 1
ATOM 970 N N . VAL A 1 131 ? 2.691 2.025 -7.803 1.00 87.88 131 VAL A N 1
ATOM 971 C CA . VAL A 1 131 ? 2.743 1.837 -6.344 1.00 87.88 131 VAL A CA 1
ATOM 972 C C . VAL A 1 131 ? 2.815 3.180 -5.615 1.00 87.88 131 VAL A C 1
ATOM 974 O O . VAL A 1 131 ? 2.079 3.389 -4.659 1.00 87.88 131 VAL A O 1
ATOM 977 N N . MET A 1 132 ? 3.637 4.120 -6.085 1.00 91.06 132 MET A N 1
ATOM 978 C CA . MET A 1 132 ? 3.691 5.469 -5.514 1.00 91.06 132 MET A CA 1
ATOM 979 C C . MET A 1 132 ? 2.351 6.203 -5.625 1.00 91.06 132 MET A C 1
ATOM 981 O O . MET A 1 132 ? 1.977 6.909 -4.700 1.00 91.06 132 MET A O 1
ATOM 985 N N . THR A 1 133 ? 1.612 6.014 -6.721 1.00 90.25 133 THR A N 1
ATOM 986 C CA . THR A 1 133 ? 0.286 6.620 -6.919 1.00 90.25 133 THR A CA 1
ATOM 987 C C . THR A 1 133 ? -0.760 5.990 -6.001 1.00 90.25 133 THR A C 1
ATOM 989 O O . THR A 1 133 ? -1.509 6.709 -5.350 1.00 90.25 133 THR A O 1
ATOM 992 N N . ASP A 1 134 ? -0.785 4.658 -5.912 1.00 86.06 134 ASP A N 1
ATOM 993 C CA . ASP A 1 134 ? -1.697 3.912 -5.037 1.00 86.06 134 ASP A CA 1
ATOM 994 C C . ASP A 1 134 ? -1.474 4.258 -3.553 1.00 86.06 134 ASP A C 1
ATOM 996 O O . ASP A 1 134 ? -2.419 4.237 -2.769 1.00 86.06 134 ASP A O 1
ATOM 1000 N N . LEU A 1 135 ? -0.234 4.588 -3.173 1.00 85.75 135 LEU A N 1
ATOM 1001 C CA . LEU A 1 135 ? 0.164 4.943 -1.807 1.00 85.75 135 LEU A CA 1
ATOM 1002 C C . LEU A 1 135 ? 0.242 6.461 -1.548 1.00 85.75 135 LEU A C 1
ATOM 1004 O O . LEU A 1 135 ? 0.658 6.858 -0.463 1.00 85.75 135 LEU A O 1
ATOM 1008 N N . ASP A 1 136 ? -0.110 7.308 -2.523 1.00 90.88 136 ASP A N 1
ATOM 1009 C CA . ASP A 1 136 ? 0.015 8.779 -2.457 1.00 90.88 136 ASP A CA 1
ATOM 1010 C C . ASP A 1 136 ? 1.419 9.280 -2.025 1.00 90.88 136 ASP A C 1
ATOM 1012 O O . ASP A 1 136 ? 1.591 10.214 -1.237 1.00 90.88 136 ASP A O 1
ATOM 1016 N N . ILE A 1 137 ? 2.468 8.636 -2.542 1.00 84.69 137 ILE A N 1
ATOM 1017 C CA . ILE A 1 137 ? 3.872 8.992 -2.309 1.00 84.69 137 ILE A CA 1
ATOM 1018 C C . ILE A 1 137 ? 4.314 9.992 -3.387 1.00 84.69 137 ILE A C 1
ATOM 1020 O O . ILE A 1 137 ? 4.455 9.637 -4.558 1.00 84.69 137 ILE A O 1
ATOM 1024 N N . LYS A 1 138 ? 4.580 11.237 -2.976 1.00 80.38 138 LYS A N 1
ATOM 1025 C CA . LYS A 1 138 ? 5.038 12.338 -3.847 1.00 80.38 138 LYS A CA 1
ATOM 1026 C C . LYS A 1 138 ? 6.523 12.270 -4.124 1.00 80.38 138 LYS A C 1
ATOM 1028 O O . LYS A 1 138 ? 7.304 12.233 -3.150 1.00 80.38 138 LYS A O 1
#